Protein AF-A0A2U2SMM7-F1 (afdb_monomer)

Foldseek 3Di:
DDPDDDDAWDKDKDKDQAADADQAFWKKWKKWADPDLVFDDPVCSVVRIDTDIGGAPDGSNPDDHRDIGMRIDTHDTDFDKTWIKIFIAGPPVRDADADPPPRDSIDTPGIDGTD

Solvent-accessible surface area (backbone atoms only — not comparable to full-atom values): 6773 Å² total; per-residue (Å²): 136,81,85,74,84,83,76,64,52,40,76,46,78,48,76,45,72,28,85,58,78,39,90,54,57,45,32,38,42,35,35,33,36,41,89,61,40,82,62,39,60,80,93,34,33,88,74,38,39,45,82,60,60,44,68,55,97,62,58,38,46,73,49,52,56,84,38,73,50,76,43,80,45,74,44,78,58,56,71,42,66,26,40,34,33,34,38,40,29,31,80,87,82,69,45,62,48,57,43,85,96,75,64,40,57,55,51,78,73,46,76,44,78,42,59

Structure (mmCIF, N/CA/C/O backbone):
data_AF-A0A2U2SMM7-F1
#
_entry.id   AF-A0A2U2SMM7-F1
#
loop_
_atom_site.group_PDB
_atom_site.id
_atom_site.type_symbol
_atom_site.label_atom_id
_atom_site.label_alt_id
_atom_site.label_comp_id
_atom_site.label_asym_id
_atom_site.label_entity_id
_atom_site.label_seq_id
_atom_site.pdbx_PDB_ins_code
_atom_site.Cartn_x
_atom_site.Cartn_y
_atom_site.Cartn_z
_atom_site.occupancy
_atom_site.B_iso_or_equiv
_atom_site.auth_seq_id
_atom_site.auth_comp_id
_atom_site.auth_asym_id
_atom_site.auth_atom_id
_atom_site.pdbx_PDB_model_num
ATOM 1 N N . MET A 1 1 ? -13.499 -11.817 -33.526 1.00 34.84 1 MET A N 1
ATOM 2 C CA . MET A 1 1 ? -12.123 -11.719 -33.000 1.00 34.84 1 MET A CA 1
ATOM 3 C C . MET A 1 1 ? -12.224 -11.041 -31.644 1.00 34.84 1 MET A C 1
ATOM 5 O O . MET A 1 1 ? -12.419 -9.837 -31.593 1.00 34.84 1 MET A O 1
ATOM 9 N N . LEU A 1 2 ? -12.274 -11.829 -30.569 1.00 36.56 2 LEU A N 1
ATOM 10 C CA . LEU A 1 2 ? -12.282 -11.310 -29.200 1.00 36.56 2 LEU A CA 1
ATOM 11 C C . LEU A 1 2 ? -10.822 -11.033 -28.817 1.00 36.56 2 LEU A C 1
ATOM 13 O O . LEU A 1 2 ? -9.988 -11.908 -29.064 1.00 36.56 2 LEU A O 1
ATOM 17 N N . PRO A 1 3 ? -10.475 -9.852 -28.287 1.00 42.69 3 PRO A N 1
ATOM 18 C CA . PRO A 1 3 ? -9.114 -9.604 -27.850 1.00 42.69 3 PRO A CA 1
ATOM 19 C C . PRO A 1 3 ? -8.812 -10.453 -26.608 1.00 42.69 3 PRO A C 1
ATOM 21 O O . PRO A 1 3 ? -9.577 -10.431 -25.650 1.00 42.69 3 PRO A O 1
ATOM 24 N N . GLY A 1 4 ? -7.702 -11.194 -26.683 1.00 38.53 4 GLY A N 1
ATOM 25 C CA . GLY A 1 4 ? -6.838 -11.609 -25.573 1.00 38.53 4 GLY A CA 1
ATOM 26 C C . GLY A 1 4 ? -7.468 -12.402 -24.431 1.00 38.53 4 GLY A C 1
ATOM 27 O O . GLY A 1 4 ? -8.122 -11.850 -23.552 1.00 38.53 4 GLY A O 1
ATOM 28 N N . ALA A 1 5 ? -7.162 -13.697 -24.380 1.00 42.25 5 ALA A N 1
ATOM 29 C CA . ALA A 1 5 ? -7.266 -14.482 -23.158 1.00 42.25 5 ALA A CA 1
ATOM 30 C C . ALA A 1 5 ? -6.514 -13.786 -22.001 1.00 42.25 5 ALA A C 1
ATOM 32 O O . ALA A 1 5 ? -5.443 -13.222 -22.200 1.00 42.25 5 ALA A O 1
ATOM 33 N N . SER A 1 6 ? -7.114 -13.821 -20.812 1.00 50.53 6 SER A N 1
ATOM 34 C CA . SER A 1 6 ? -6.700 -13.152 -19.573 1.00 50.53 6 SER A CA 1
ATOM 35 C C . SER A 1 6 ? -5.199 -13.240 -19.267 1.00 50.53 6 SER A C 1
ATOM 37 O O . SER A 1 6 ? -4.697 -14.335 -19.005 1.00 50.53 6 SER A O 1
ATOM 39 N N . GLU A 1 7 ? -4.509 -12.099 -19.217 1.00 50.84 7 GLU A N 1
ATOM 40 C CA . GLU A 1 7 ? -3.127 -12.033 -18.733 1.00 50.84 7 GLU A CA 1
ATOM 41 C C . GLU A 1 7 ? -3.084 -12.225 -17.203 1.00 50.84 7 GLU A C 1
ATOM 43 O O . GLU A 1 7 ? -4.037 -11.918 -16.470 1.00 50.84 7 GLU A O 1
ATOM 48 N N . GLY A 1 8 ? -2.018 -12.874 -16.734 1.00 63.09 8 GLY A N 1
ATOM 49 C CA . GLY A 1 8 ? -1.814 -13.247 -15.336 1.00 63.09 8 GLY A CA 1
ATOM 50 C C . GLY A 1 8 ? -1.916 -12.049 -14.395 1.00 63.09 8 GLY A C 1
ATOM 51 O O . GLY A 1 8 ? -1.765 -10.902 -14.789 1.00 63.09 8 GLY A O 1
ATOM 52 N N . GLY A 1 9 ? -2.275 -12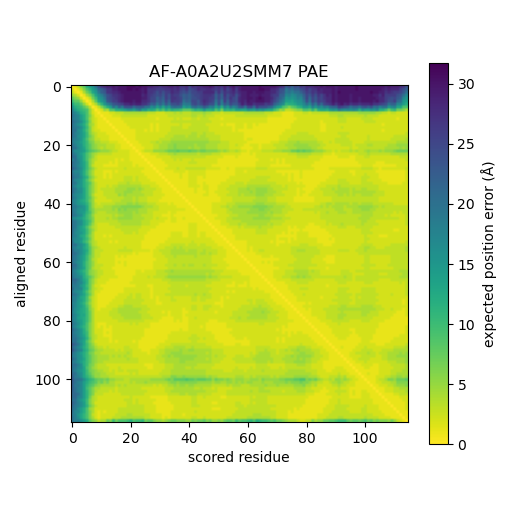.311 -13.144 1.00 80.56 9 GLY A N 1
ATOM 53 C CA . GLY A 1 9 ? -2.120 -11.313 -12.096 1.00 80.56 9 GLY A CA 1
ATOM 54 C C . GLY A 1 9 ? -1.758 -12.010 -10.803 1.00 80.56 9 GLY A C 1
ATOM 55 O O . GLY A 1 9 ? -2.313 -13.069 -10.492 1.00 80.56 9 GLY A O 1
ATOM 56 N N . THR A 1 10 ? -0.831 -11.426 -10.058 1.00 93.69 10 THR A N 1
ATOM 57 C CA . THR A 1 10 ? -0.458 -11.915 -8.734 1.00 93.69 10 THR A CA 1
ATOM 58 C C . THR A 1 10 ? -1.550 -11.554 -7.734 1.00 93.69 10 THR A C 1
ATOM 60 O O . THR A 1 10 ? -1.924 -10.391 -7.592 1.00 93.69 10 THR A O 1
ATOM 63 N N . GLU A 1 11 ? -2.076 -12.549 -7.026 1.00 95.00 11 GLU A N 1
ATOM 64 C CA . GLU A 1 11 ? -3.019 -12.318 -5.935 1.00 95.00 11 GLU A CA 1
ATOM 65 C C . GLU A 1 11 ? -2.259 -12.016 -4.639 1.00 95.00 11 GLU A C 1
ATOM 67 O O . GLU A 1 11 ? -1.444 -12.820 -4.184 1.00 95.00 11 GLU A O 1
ATOM 72 N N . LEU A 1 12 ? -2.545 -10.863 -4.036 1.00 96.00 12 LEU A N 1
ATOM 73 C CA . LEU A 1 12 ? -2.123 -10.506 -2.689 1.00 96.00 12 LEU A CA 1
ATOM 74 C C . LEU A 1 12 ? -3.311 -10.685 -1.745 1.00 96.00 12 LEU A C 1
ATOM 76 O O . LEU A 1 12 ? -4.402 -10.173 -2.001 1.00 96.00 12 LEU A O 1
ATOM 80 N N . ARG A 1 13 ? -3.086 -11.398 -0.639 1.00 97.12 13 ARG A N 1
ATOM 81 C CA . ARG A 1 13 ? -4.068 -11.548 0.437 1.00 97.12 13 ARG A CA 1
ATOM 82 C C . ARG A 1 13 ? -3.497 -10.983 1.724 1.00 97.12 13 ARG A C 1
ATOM 84 O O . ARG A 1 13 ? -2.510 -11.511 2.234 1.00 97.12 13 ARG A O 1
ATOM 91 N N . LEU A 1 14 ? -4.124 -9.939 2.250 1.00 97.56 14 LEU A N 1
ATOM 92 C CA . LEU A 1 14 ? -3.797 -9.377 3.557 1.00 97.56 14 LEU A CA 1
ATOM 93 C C . LEU A 1 14 ? -4.936 -9.684 4.523 1.00 97.56 14 LEU A C 1
ATOM 95 O O . LEU A 1 14 ? -6.105 -9.512 4.191 1.00 97.56 14 LEU A O 1
ATOM 99 N N . TYR A 1 15 ? -4.598 -10.146 5.722 1.00 98.06 15 TYR A N 1
ATOM 100 C CA . TYR A 1 15 ? -5.572 -10.444 6.767 1.00 98.06 15 TYR A CA 1
ATOM 101 C C . TYR A 1 15 ? -5.337 -9.497 7.936 1.00 98.06 15 TYR A C 1
ATOM 103 O O . TYR A 1 15 ? -4.246 -9.460 8.502 1.00 98.06 15 TYR A O 1
ATOM 111 N N . PHE A 1 16 ? -6.365 -8.732 8.285 1.00 97.69 16 PHE A N 1
ATOM 112 C CA . PHE A 1 16 ? -6.316 -7.730 9.340 1.00 97.69 16 PHE A CA 1
ATOM 113 C C . PHE A 1 16 ? -7.163 -8.182 10.518 1.00 97.69 16 PHE A C 1
ATOM 115 O O . PHE A 1 16 ? -8.391 -8.172 10.437 1.00 97.69 16 PHE A O 1
ATOM 122 N N . GLU A 1 17 ? -6.509 -8.568 11.611 1.00 98.12 17 GLU A N 1
ATOM 123 C CA . GLU A 1 17 ? -7.176 -8.715 12.901 1.00 98.12 17 GLU A CA 1
ATOM 124 C C . GLU A 1 17 ? -7.416 -7.331 13.509 1.00 98.12 17 GLU A C 1
ATOM 126 O O . GLU A 1 17 ? -6.501 -6.519 13.661 1.00 98.12 17 GLU A O 1
ATOM 131 N N . VAL A 1 18 ? -8.672 -7.049 13.837 1.00 97.88 18 VAL A N 1
ATOM 132 C CA . VAL A 1 18 ? -9.088 -5.753 14.366 1.00 97.88 18 VAL A CA 1
ATOM 133 C C . VAL A 1 18 ? -8.979 -5.795 15.882 1.00 97.88 18 VAL A C 1
ATOM 135 O O . VAL A 1 18 ? -9.800 -6.420 16.547 1.00 97.88 18 VAL A O 1
ATOM 138 N N . LEU A 1 19 ? -7.970 -5.129 16.434 1.00 97.19 19 LEU A N 1
ATOM 139 C CA . LEU A 1 19 ? -7.721 -5.145 17.879 1.00 97.19 19 LEU A CA 1
ATOM 140 C C . LEU A 1 19 ? -8.585 -4.132 18.647 1.00 97.19 19 LEU A C 1
ATOM 142 O O . LEU A 1 19 ? -8.929 -4.369 19.799 1.00 97.19 19 LEU A O 1
ATOM 146 N N . ASP A 1 20 ? -8.955 -3.021 18.007 1.00 97.06 20 ASP A N 1
ATOM 147 C CA . ASP A 1 20 ? -9.792 -1.966 18.588 1.00 97.06 20 ASP A CA 1
ATOM 148 C C . ASP A 1 20 ? -10.600 -1.251 17.489 1.00 97.06 20 ASP A C 1
ATOM 150 O O . ASP A 1 20 ? -10.370 -1.441 16.290 1.00 97.06 20 ASP A O 1
ATOM 154 N N . ARG A 1 21 ? -11.578 -0.437 17.890 1.00 96.81 21 ARG A N 1
ATOM 155 C C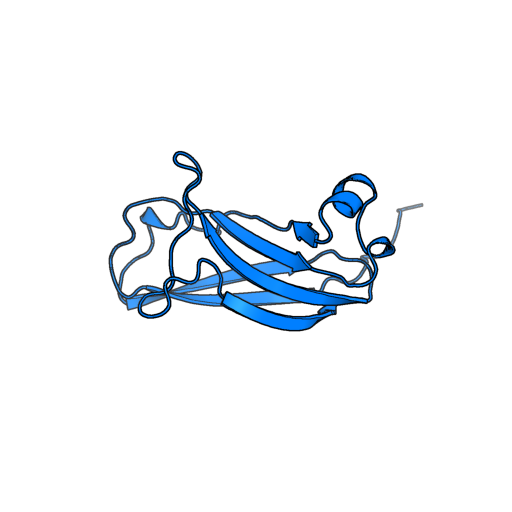A . ARG A 1 21 ? -12.458 0.311 16.996 1.00 96.81 21 ARG A CA 1
ATOM 156 C C . ARG A 1 21 ? -11.651 1.243 16.094 1.00 96.81 21 ARG A C 1
ATOM 158 O O . ARG A 1 21 ? -10.940 2.133 16.556 1.00 96.81 21 ARG A O 1
ATOM 165 N N . VAL A 1 22 ? -11.888 1.136 14.791 1.00 96.50 22 VAL A N 1
ATOM 166 C CA . VAL A 1 22 ? -11.353 2.074 13.803 1.00 96.50 22 VAL A CA 1
ATOM 167 C C . VAL A 1 22 ? -12.341 3.230 13.625 1.00 96.50 22 VAL A C 1
ATOM 169 O O . VAL A 1 22 ? -13.509 3.027 13.310 1.00 96.50 22 VAL A O 1
ATOM 172 N N . ALA A 1 23 ? -11.902 4.466 13.860 1.00 94.56 23 ALA A N 1
ATOM 173 C CA . ALA A 1 23 ? -12.800 5.627 13.857 1.00 94.56 23 ALA A CA 1
ATOM 174 C C . ALA A 1 23 ? -13.049 6.235 12.464 1.00 94.56 23 ALA A C 1
ATOM 176 O O . ALA A 1 23 ? -13.987 7.012 12.293 1.00 94.56 23 ALA A O 1
ATOM 177 N N . ARG A 1 24 ? -12.190 5.936 11.486 1.00 96.81 24 ARG A N 1
ATOM 178 C CA . ARG A 1 24 ? -12.191 6.554 10.152 1.00 96.81 24 ARG A CA 1
ATOM 179 C C . ARG A 1 24 ? -12.151 5.491 9.060 1.00 96.81 24 ARG A C 1
ATOM 181 O O . ARG A 1 24 ? -11.761 4.352 9.311 1.00 96.81 24 ARG A O 1
ATOM 188 N N . ASP A 1 25 ? -12.527 5.893 7.853 1.00 98.12 25 ASP A N 1
ATOM 189 C CA . ASP A 1 25 ? -12.363 5.076 6.655 1.00 98.12 25 ASP A CA 1
ATOM 190 C C . ASP A 1 25 ? -10.999 5.336 6.026 1.00 98.12 25 ASP A C 1
ATOM 192 O O . ASP A 1 25 ? -10.713 6.444 5.571 1.00 98.12 25 ASP A O 1
ATOM 196 N N . TYR A 1 26 ? -10.162 4.307 6.004 1.00 98.31 26 TYR A N 1
ATOM 197 C CA . TYR A 1 26 ? -8.832 4.344 5.422 1.00 98.31 26 TYR A CA 1
ATOM 198 C C . TYR A 1 26 ? -8.812 3.668 4.049 1.00 98.31 26 TYR A C 1
ATOM 200 O O . TYR A 1 26 ? -9.538 2.710 3.782 1.00 98.31 26 TYR A O 1
ATOM 208 N N . THR A 1 27 ? -7.932 4.167 3.189 1.00 98.44 27 THR A N 1
ATOM 209 C CA . THR A 1 27 ? -7.523 3.524 1.939 1.00 98.44 27 THR A CA 1
ATOM 210 C C . THR A 1 27 ? -6.250 2.730 2.206 1.00 98.44 27 THR A C 1
ATOM 212 O O . THR A 1 27 ? -5.363 3.212 2.917 1.00 98.44 27 THR A O 1
ATOM 215 N N . ILE A 1 28 ? -6.140 1.535 1.627 1.00 98.56 28 ILE A N 1
ATOM 216 C CA . ILE A 1 28 ? -4.881 0.794 1.595 1.00 98.56 28 ILE A CA 1
ATOM 217 C C . ILE A 1 28 ? -4.027 1.442 0.513 1.00 98.56 28 ILE A C 1
ATOM 219 O O . ILE A 1 28 ? -4.431 1.457 -0.651 1.00 98.56 28 ILE A O 1
ATOM 223 N N . PHE A 1 29 ? -2.863 1.984 0.879 1.00 97.81 29 PHE A N 1
ATOM 224 C CA . PHE A 1 29 ? -1.847 2.215 -0.137 1.00 97.81 29 PHE A CA 1
ATOM 225 C C . PHE A 1 29 ? -1.086 0.920 -0.368 1.00 97.81 29 PHE A C 1
ATOM 227 O O . PHE A 1 29 ? -0.682 0.264 0.593 1.00 97.81 29 PHE A O 1
ATOM 234 N N . LEU A 1 30 ? -0.877 0.569 -1.631 1.00 98.44 30 LEU A N 1
ATOM 235 C CA . LEU A 1 30 ? -0.108 -0.603 -2.032 1.00 98.44 30 LEU A CA 1
ATOM 236 C C . LEU A 1 30 ? 0.815 -0.184 -3.165 1.00 98.44 30 LEU A C 1
ATOM 238 O O . LEU A 1 30 ? 0.371 0.142 -4.264 1.00 98.44 30 LEU A O 1
ATOM 242 N N . HIS A 1 31 ? 2.113 -0.167 -2.886 1.00 98.31 31 HIS A N 1
ATOM 243 C CA . HIS A 1 31 ? 3.119 0.283 -3.837 1.00 98.31 31 HIS A CA 1
ATOM 244 C C . HIS A 1 31 ? 4.122 -0.827 -4.134 1.00 98.31 31 HIS A C 1
ATOM 246 O O . HIS A 1 31 ? 4.571 -1.512 -3.216 1.00 98.31 31 HIS A O 1
ATOM 252 N N . GLY A 1 32 ? 4.532 -0.933 -5.397 1.00 98.31 32 GLY A N 1
ATOM 253 C CA . GLY A 1 32 ? 5.644 -1.779 -5.830 1.00 98.31 32 GLY A CA 1
ATOM 254 C C . GLY A 1 32 ? 6.768 -0.926 -6.392 1.00 98.31 32 GLY A C 1
ATOM 255 O O . GLY A 1 32 ? 6.640 -0.417 -7.505 1.00 98.31 32 GLY A O 1
ATOM 256 N N . ALA A 1 33 ? 7.838 -0.725 -5.624 1.00 98.50 33 ALA A N 1
ATOM 257 C CA . ALA A 1 33 ? 9.038 -0.064 -6.136 1.00 98.50 33 ALA A CA 1
ATOM 258 C C . ALA A 1 33 ? 9.815 -1.019 -7.048 1.00 98.50 33 ALA A C 1
ATOM 260 O O . ALA A 1 33 ? 9.812 -2.225 -6.812 1.00 98.50 33 ALA A O 1
ATOM 261 N N . VAL A 1 34 ? 10.477 -0.479 -8.066 1.00 98.38 34 VAL A N 1
ATOM 262 C CA . VAL A 1 34 ? 11.263 -1.256 -9.034 1.00 98.38 34 VAL A CA 1
ATOM 263 C C . VAL A 1 34 ? 12.646 -0.644 -9.192 1.00 98.38 34 VAL A C 1
ATOM 265 O O . VAL A 1 34 ? 12.811 0.565 -9.035 1.00 98.38 34 VAL A O 1
ATOM 268 N N . GLU A 1 35 ? 13.630 -1.472 -9.527 1.00 97.88 35 GLU A N 1
ATOM 269 C CA . GLU A 1 35 ? 14.943 -0.987 -9.970 1.00 97.88 35 GLU A CA 1
ATOM 270 C C . GLU A 1 35 ? 14.902 -0.590 -11.451 1.00 97.88 35 GLU A C 1
ATOM 272 O O . GLU A 1 35 ? 15.411 0.465 -11.825 1.00 97.88 35 GLU A O 1
ATOM 277 N N . ASP A 1 36 ? 14.223 -1.386 -12.284 1.00 97.44 36 ASP A N 1
ATOM 278 C CA . ASP A 1 36 ? 13.971 -1.063 -13.688 1.00 97.44 36 ASP A CA 1
ATOM 279 C C . ASP A 1 36 ? 12.615 -0.364 -13.860 1.00 97.44 36 ASP A C 1
ATOM 281 O O . ASP A 1 36 ? 11.549 -0.986 -13.846 1.00 97.44 36 ASP A O 1
ATOM 285 N N . VAL A 1 37 ? 12.648 0.952 -14.075 1.00 97.75 37 VAL A N 1
ATOM 286 C CA . VAL A 1 37 ? 11.442 1.763 -14.304 1.00 97.75 37 VAL A CA 1
ATOM 287 C C . VAL A 1 37 ? 10.691 1.393 -15.587 1.00 97.75 37 VAL A C 1
A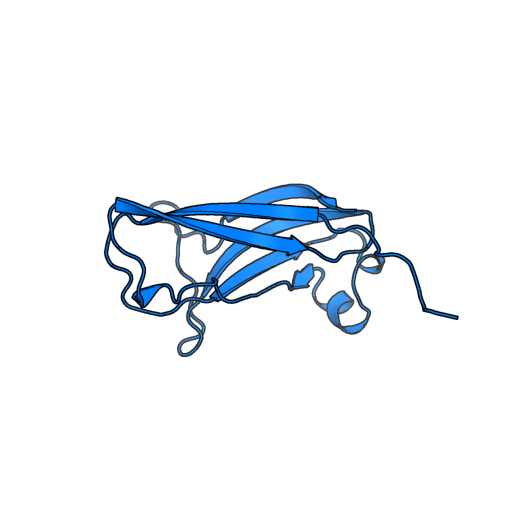TOM 289 O O . VAL A 1 37 ? 9.516 1.735 -15.704 1.00 97.75 37 VAL A O 1
ATOM 292 N N . SER A 1 38 ? 11.299 0.659 -16.529 1.00 96.81 38 SER A N 1
ATOM 293 C CA . SER A 1 38 ? 10.621 0.180 -17.744 1.00 96.81 38 SER A CA 1
ATOM 294 C C . SER A 1 38 ? 9.468 -0.795 -17.440 1.00 96.81 38 SER A C 1
ATOM 296 O O . SER A 1 38 ? 8.519 -0.933 -18.231 1.00 96.81 38 SER A O 1
ATOM 298 N N . LEU A 1 39 ? 9.496 -1.406 -16.247 1.00 96.44 39 LEU A N 1
ATOM 299 C CA . LEU A 1 39 ? 8.426 -2.236 -15.695 1.00 96.44 39 LEU A CA 1
ATOM 300 C C . LEU A 1 39 ? 7.157 -1.435 -15.353 1.00 96.44 39 LEU A C 1
ATOM 302 O O . LEU A 1 39 ? 6.089 -2.018 -15.157 1.00 96.44 39 LEU A O 1
ATOM 306 N N . LEU A 1 40 ? 7.245 -0.104 -15.292 1.00 97.12 40 LEU A N 1
ATOM 307 C CA . LEU A 1 40 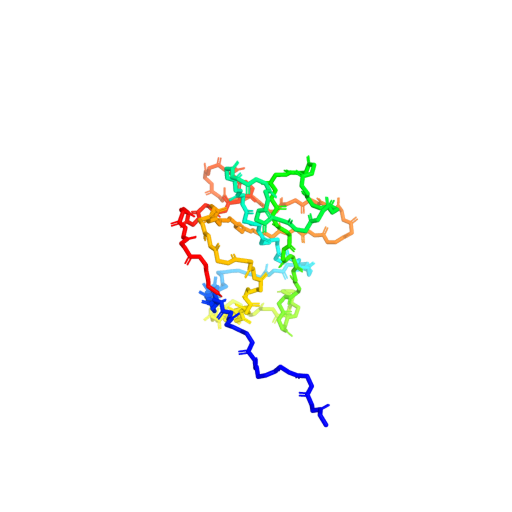? 6.128 0.778 -14.970 1.00 97.12 40 LEU A CA 1
ATOM 308 C C . LEU A 1 40 ? 5.471 1.363 -16.232 1.00 97.12 40 LEU A C 1
ATOM 310 O O . LEU A 1 40 ? 6.142 1.571 -17.252 1.00 97.12 40 LEU A O 1
ATOM 314 N N . PRO A 1 41 ? 4.169 1.700 -16.161 1.00 93.44 41 PRO A N 1
ATOM 315 C CA . PRO A 1 41 ? 3.529 2.564 -17.148 1.00 93.44 41 PRO A CA 1
ATOM 316 C C . PRO A 1 41 ? 4.290 3.894 -17.304 1.00 93.44 41 PRO A C 1
ATOM 318 O O . PRO A 1 41 ? 4.802 4.397 -16.296 1.00 93.44 41 PRO A O 1
ATOM 321 N N . PRO A 1 42 ? 4.372 4.487 -18.512 1.00 95.44 42 PRO A N 1
ATOM 322 C CA . PRO A 1 42 ? 5.140 5.711 -18.767 1.00 95.44 42 PRO A CA 1
ATOM 323 C C . PRO A 1 42 ? 4.875 6.844 -17.764 1.00 95.44 42 PRO A C 1
ATOM 325 O O . PRO A 1 42 ? 5.806 7.457 -17.247 1.00 95.44 42 PRO A O 1
ATOM 328 N N . GLU A 1 43 ? 3.614 7.068 -17.401 1.00 95.56 43 GLU A N 1
ATOM 329 C CA . GLU A 1 43 ? 3.183 8.095 -16.451 1.00 95.56 43 GLU A CA 1
ATOM 330 C C . GLU A 1 43 ? 3.668 7.850 -15.010 1.00 95.56 43 GLU A C 1
ATOM 332 O O . GLU A 1 43 ? 3.728 8.780 -14.197 1.00 95.56 43 GLU A O 1
ATOM 337 N N . ARG A 1 44 ? 4.045 6.605 -14.690 1.00 96.19 44 ARG A N 1
ATOM 338 C CA . ARG A 1 44 ? 4.536 6.178 -13.375 1.00 96.19 44 ARG A CA 1
ATOM 339 C C . ARG A 1 44 ? 6.060 6.121 -13.267 1.00 96.19 44 ARG A C 1
ATOM 341 O O . ARG A 1 44 ? 6.561 6.112 -12.143 1.00 96.19 44 ARG A O 1
ATOM 348 N N . GLN A 1 45 ? 6.792 6.127 -14.383 1.00 97.31 45 GLN A N 1
ATOM 349 C CA . GLN A 1 45 ? 8.253 5.941 -14.394 1.00 97.31 45 GLN A CA 1
ATOM 350 C C . GLN A 1 45 ? 8.991 6.984 -13.550 1.00 97.31 45 GLN A C 1
ATOM 352 O O . GLN A 1 45 ? 9.869 6.628 -12.771 1.00 97.31 45 GLN A O 1
ATOM 357 N N . GLN A 1 46 ? 8.563 8.250 -13.616 1.00 97.50 46 GLN A N 1
ATOM 358 C CA . GLN A 1 46 ? 9.142 9.354 -12.836 1.00 97.50 46 GLN A CA 1
ATOM 359 C C . GLN A 1 46 ? 9.089 9.146 -11.313 1.00 97.50 46 GLN A C 1
ATOM 361 O O . GLN A 1 46 ? 9.858 9.760 -10.580 1.00 97.50 46 GLN A O 1
ATOM 366 N N . TYR A 1 47 ? 8.175 8.302 -10.824 1.00 97.38 47 TYR A N 1
ATOM 367 C CA . TYR A 1 47 ? 8.026 8.029 -9.397 1.00 97.38 47 TYR A CA 1
ATOM 368 C C . TYR A 1 47 ? 8.843 6.817 -8.936 1.00 97.38 47 TYR A C 1
ATOM 370 O O . TYR A 1 47 ? 9.064 6.676 -7.737 1.00 97.38 47 TYR A O 1
ATOM 378 N N . GLY A 1 48 ? 9.252 5.925 -9.847 1.00 97.88 48 GLY A N 1
ATOM 379 C CA . GLY A 1 48 ? 9.983 4.696 -9.509 1.00 97.88 48 GLY A CA 1
ATOM 380 C C . GLY A 1 48 ? 9.161 3.628 -8.771 1.00 97.88 48 GLY A C 1
ATOM 381 O O . GLY A 1 48 ? 9.725 2.694 -8.205 1.00 97.88 48 GLY A O 1
ATOM 382 N N . PHE A 1 49 ? 7.827 3.740 -8.749 1.00 97.94 49 PHE A N 1
ATOM 383 C CA . PHE A 1 49 ? 6.953 2.698 -8.199 1.00 97.94 49 PHE A CA 1
ATOM 384 C C . PHE A 1 49 ? 5.598 2.607 -8.910 1.00 9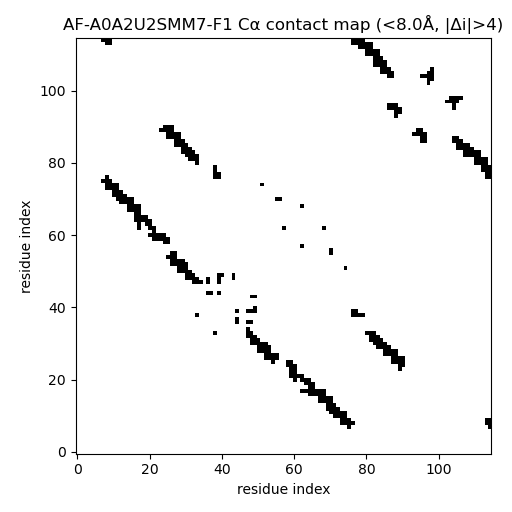7.94 49 PHE A C 1
ATOM 386 O O . PHE A 1 49 ? 5.047 3.609 -9.377 1.00 97.94 49 PHE A O 1
ATOM 393 N N . ALA A 1 50 ? 5.006 1.417 -8.923 1.00 97.69 50 ALA A N 1
ATOM 394 C CA . ALA A 1 50 ? 3.603 1.205 -9.267 1.00 97.69 50 ALA A CA 1
ATOM 395 C C . ALA A 1 50 ? 2.697 1.590 -8.088 1.00 97.69 50 ALA A C 1
ATOM 397 O O . ALA A 1 50 ? 3.063 1.364 -6.935 1.00 97.69 50 ALA A O 1
ATOM 398 N N . ASN A 1 51 ? 1.534 2.181 -8.372 1.00 97.38 51 ASN A N 1
ATOM 399 C CA . ASN A 1 51 ? 0.522 2.520 -7.370 1.00 97.38 51 ASN A CA 1
ATOM 400 C C . ASN A 1 51 ? -0.722 1.659 -7.611 1.00 97.38 51 ASN A C 1
ATOM 402 O O . ASN A 1 51 ? -1.298 1.700 -8.697 1.00 97.38 51 ASN A O 1
ATOM 406 N N . TRP A 1 52 ? -1.104 0.904 -6.587 1.00 97.56 52 TRP A N 1
ATOM 407 C CA . TRP A 1 52 ? -2.271 0.035 -6.562 1.00 97.56 52 TRP A CA 1
ATOM 408 C C . TRP A 1 52 ? -3.159 0.336 -5.350 1.00 97.56 52 TRP A C 1
ATOM 410 O O . TRP A 1 52 ? -3.742 -0.568 -4.756 1.00 97.56 52 TRP A O 1
ATOM 420 N N . ASP A 1 53 ? -3.232 1.603 -4.949 1.00 97.75 53 ASP A N 1
ATOM 421 C CA . ASP A 1 53 ? -4.074 2.053 -3.849 1.00 97.75 53 ASP A CA 1
ATOM 422 C C . ASP A 1 53 ? -5.541 1.708 -4.108 1.00 97.75 53 ASP A C 1
ATOM 424 O O . ASP A 1 53 ? -6.083 1.936 -5.192 1.00 97.75 53 ASP A O 1
ATOM 428 N N . HIS A 1 54 ? -6.208 1.192 -3.084 1.00 98.06 54 HIS A N 1
ATOM 429 C CA . HIS A 1 54 ? -7.596 0.766 -3.184 1.00 98.06 54 HIS A CA 1
ATOM 430 C C . HIS A 1 54 ? -8.294 0.839 -1.830 1.00 98.06 54 HIS A C 1
ATOM 432 O O . HIS A 1 54 ? -7.683 0.930 -0.762 1.00 98.06 54 HIS A O 1
ATOM 438 N N . ARG A 1 55 ? -9.624 0.844 -1.878 1.00 97.31 55 ARG A N 1
ATOM 439 C CA . ARG A 1 55 ? -10.439 0.768 -0.668 1.00 97.31 55 ARG A CA 1
ATOM 440 C C . ARG A 1 55 ? -10.656 -0.697 -0.301 1.00 97.31 55 ARG A C 1
ATOM 442 O O . ARG A 1 55 ? -10.942 -1.480 -1.208 1.00 97.31 55 ARG A O 1
ATOM 449 N N . PRO A 1 56 ? -10.618 -1.049 0.993 1.00 96.56 56 PRO A N 1
ATOM 450 C CA . PRO A 1 56 ? -11.106 -2.347 1.431 1.00 96.56 56 PRO A CA 1
ATOM 451 C C . PRO A 1 56 ? -12.584 -2.524 1.053 1.00 96.56 56 PRO A C 1
ATOM 453 O O . PRO A 1 56 ? -13.330 -1.545 0.959 1.00 96.56 56 PRO A O 1
ATOM 456 N N . SER A 1 57 ? -13.034 -3.770 0.882 1.00 95.00 57 SER A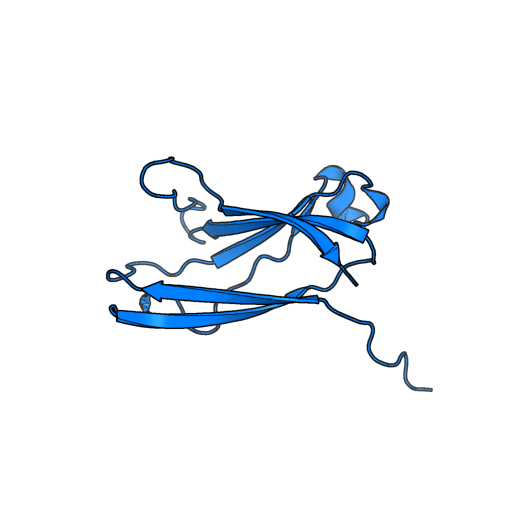 N 1
ATOM 457 C CA . SER A 1 57 ? -14.422 -4.066 0.478 1.00 95.00 57 SER A CA 1
ATOM 458 C C . SER A 1 57 ? -15.471 -3.582 1.485 1.00 95.00 57 SER A C 1
ATOM 460 O O . SER A 1 57 ? -16.596 -3.266 1.106 1.00 95.00 57 SER A O 1
ATOM 462 N N . VAL A 1 58 ? -15.100 -3.517 2.766 1.00 96.75 58 VAL A N 1
ATOM 463 C CA . VAL A 1 58 ? -15.909 -2.932 3.840 1.00 96.75 58 VAL A CA 1
ATOM 464 C C . VAL A 1 58 ? -15.156 -1.717 4.381 1.00 96.75 58 VAL A C 1
ATOM 466 O O . VAL A 1 58 ? -13.989 -1.881 4.747 1.00 96.75 58 VAL A O 1
ATOM 469 N N . PRO A 1 59 ? -15.784 -0.527 4.472 1.00 97.69 59 PRO A N 1
ATOM 470 C CA . PRO A 1 59 ? -15.138 0.657 5.032 1.00 97.69 59 PRO A CA 1
ATOM 471 C C . PRO A 1 59 ? -14.571 0.369 6.426 1.00 97.69 59 PRO A C 1
ATOM 473 O O . PRO A 1 59 ? -15.244 -0.252 7.253 1.00 97.69 59 PRO A O 1
ATOM 476 N N . THR A 1 60 ? -13.333 0.793 6.696 1.00 98.19 60 THR A N 1
ATOM 477 C CA . THR A 1 60 ? -12.633 0.404 7.931 1.00 98.19 60 THR A CA 1
ATOM 478 C C . THR A 1 60 ? -13.343 0.890 9.190 1.00 98.19 60 THR A C 1
ATOM 480 O O . THR A 1 60 ? -13.259 0.220 10.209 1.00 98.19 60 THR A O 1
ATOM 483 N N . SER A 1 61 ? -14.117 1.981 9.139 1.00 97.88 61 SER A N 1
ATOM 484 C CA . SER A 1 61 ? -14.917 2.438 10.288 1.00 97.88 61 SER A CA 1
ATOM 485 C C . SER A 1 61 ? -16.027 1.465 10.714 1.00 97.88 61 SER A C 1
ATOM 487 O O . SER A 1 61 ? -16.562 1.575 11.818 1.00 97.88 61 SER A O 1
ATOM 489 N N . GLN A 1 62 ? -16.369 0.505 9.850 1.00 98.25 62 GLN A N 1
ATOM 490 C CA . GLN A 1 62 ? -17.345 -0.556 10.110 1.00 98.25 62 GLN A CA 1
ATOM 491 C C . GLN A 1 62 ? -16.683 -1.869 10.549 1.00 98.25 62 GLN A C 1
ATOM 493 O O . GLN A 1 62 ? -17.370 -2.872 10.763 1.00 98.25 62 GLN A O 1
ATOM 498 N N . TRP A 1 63 ? -15.353 -1.893 10.663 1.00 98.19 63 TRP A N 1
ATOM 499 C CA . TRP A 1 63 ? -14.627 -3.059 11.139 1.00 98.19 63 TRP A CA 1
ATOM 500 C C . TRP A 1 63 ? -14.866 -3.266 12.634 1.00 98.19 63 TRP A C 1
ATOM 502 O O . TRP A 1 63 ? -14.780 -2.336 13.436 1.00 98.19 63 TRP A O 1
ATOM 512 N N . GLN A 1 64 ? -15.195 -4.501 13.006 1.00 98.25 64 GLN A N 1
ATOM 513 C CA . GLN A 1 64 ? -15.532 -4.861 14.382 1.00 98.25 64 GLN A CA 1
ATOM 514 C C . GLN A 1 64 ? -14.315 -5.452 15.105 1.00 98.25 64 GLN A C 1
ATOM 516 O O . GLN A 1 64 ? -13.688 -6.354 14.543 1.00 98.25 64 GLN A O 1
ATOM 521 N N . PRO A 1 65 ? -14.014 -5.014 16.344 1.00 98.44 65 PRO A N 1
ATOM 522 C CA . PRO A 1 65 ? -12.965 -5.617 17.162 1.00 98.44 65 PRO A CA 1
ATOM 523 C C . PRO A 1 65 ? -13.139 -7.133 17.329 1.00 98.44 65 PRO A C 1
ATOM 525 O O . PRO A 1 65 ? -14.260 -7.633 17.430 1.00 98.44 65 PRO A O 1
ATOM 528 N N . GLY A 1 66 ? -12.025 -7.863 17.345 1.00 98.25 66 GLY A N 1
ATOM 529 C CA . GLY A 1 66 ? -11.974 -9.324 17.437 1.00 98.25 66 GLY A CA 1
ATOM 530 C C . GLY A 1 66 ? -12.306 -10.067 16.137 1.00 98.25 66 GLY A C 1
ATOM 531 O O . GLY A 1 66 ? -12.379 -11.294 16.145 1.00 98.25 66 GLY A O 1
ATOM 532 N N . ARG A 1 67 ? -12.528 -9.364 15.016 1.00 98.19 67 ARG A N 1
ATOM 533 C CA . ARG A 1 67 ? -12.756 -9.986 13.700 1.00 98.19 67 ARG A CA 1
ATOM 534 C C . ARG A 1 67 ? -11.537 -9.848 12.797 1.00 98.19 67 ARG A C 1
ATOM 536 O O . ARG A 1 67 ? -10.773 -8.893 12.909 1.00 98.19 67 ARG A O 1
ATOM 543 N N .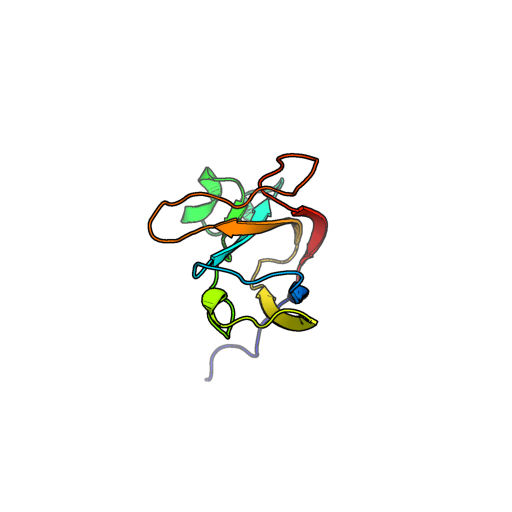 ILE A 1 68 ? -11.410 -10.790 11.864 1.00 98.31 68 ILE A N 1
ATOM 544 C CA . ILE A 1 68 ? -10.427 -10.746 10.782 1.00 98.31 68 ILE A CA 1
ATOM 545 C C . ILE A 1 68 ? -11.128 -10.297 9.500 1.00 98.31 68 ILE A C 1
ATOM 547 O O . ILE A 1 68 ? -12.100 -10.922 9.072 1.00 98.31 68 ILE A O 1
ATOM 551 N N . TYR A 1 69 ? -10.618 -9.236 8.882 1.00 98.12 69 TYR A N 1
ATOM 552 C CA . TYR A 1 69 ? -11.033 -8.781 7.556 1.00 98.12 69 TYR A CA 1
ATOM 553 C C . TYR A 1 69 ? -9.951 -9.150 6.543 1.00 98.12 69 TYR A C 1
ATOM 555 O O . TYR A 1 69 ? -8.778 -8.840 6.744 1.00 98.12 69 TYR A O 1
ATOM 563 N N . ALA A 1 70 ? -10.344 -9.834 5.470 1.00 97.69 70 ALA A N 1
ATOM 564 C CA . ALA A 1 70 ? -9.452 -10.176 4.370 1.00 97.69 70 ALA A CA 1
ATOM 565 C C . ALA A 1 70 ? -9.546 -9.111 3.274 1.00 97.69 70 ALA A C 1
ATOM 567 O O . ALA A 1 70 ? -10.640 -8.791 2.809 1.00 97.69 70 ALA A O 1
ATOM 568 N N . ASP A 1 71 ? -8.397 -8.606 2.852 1.00 97.19 71 ASP A N 1
ATOM 569 C CA . ASP A 1 71 ? -8.235 -7.825 1.637 1.00 97.19 71 ASP A CA 1
ATOM 570 C C . ASP A 1 71 ? -7.641 -8.730 0.554 1.00 97.19 71 ASP A C 1
ATOM 572 O O . ASP A 1 71 ? -6.577 -9.329 0.733 1.00 97.19 71 ASP A O 1
ATOM 576 N N . LEU A 1 72 ? -8.391 -8.895 -0.534 1.00 96.12 72 LEU A N 1
ATOM 577 C CA . LEU A 1 72 ? -8.046 -9.757 -1.659 1.00 96.12 72 LEU A CA 1
ATOM 578 C C . LEU A 1 72 ? -7.834 -8.861 -2.874 1.00 96.12 72 LEU A C 1
ATOM 580 O O . LEU A 1 72 ? -8.800 -8.383 -3.473 1.00 96.12 72 LEU A O 1
ATOM 584 N N . TYR A 1 73 ? -6.575 -8.642 -3.236 1.00 95.69 73 TYR A N 1
ATOM 585 C CA . TYR A 1 73 ? -6.219 -7.716 -4.300 1.00 95.69 73 TYR A CA 1
ATOM 586 C C . TYR A 1 73 ? -5.453 -8.424 -5.414 1.00 95.69 73 TYR A C 1
ATOM 588 O O . TYR A 1 73 ? -4.424 -9.061 -5.186 1.00 95.69 73 TYR A O 1
ATOM 596 N N . ARG A 1 74 ? -5.944 -8.302 -6.651 1.00 95.50 74 ARG A N 1
ATOM 597 C CA . ARG A 1 74 ? -5.261 -8.835 -7.834 1.00 95.50 74 ARG A CA 1
ATOM 598 C C . ARG A 1 74 ? -4.372 -7.757 -8.437 1.00 95.50 74 ARG A C 1
ATOM 600 O O . ARG A 1 74 ? -4.860 -6.834 -9.086 1.00 95.50 74 ARG A O 1
ATOM 607 N N . ILE A 1 75 ? -3.067 -7.906 -8.248 1.00 95.75 75 ILE A N 1
ATOM 608 C CA . ILE A 1 75 ? -2.066 -7.008 -8.809 1.00 95.75 75 ILE A CA 1
ATOM 609 C C . ILE A 1 75 ? -1.939 -7.278 -10.307 1.00 95.75 75 ILE A C 1
ATOM 611 O O . ILE A 1 75 ? -1.796 -8.420 -10.742 1.00 95.75 75 ILE A O 1
ATOM 615 N N . GLN A 1 76 ? -1.998 -6.199 -11.081 1.00 94.19 76 GLN A N 1
ATOM 616 C CA . GLN A 1 76 ? -1.740 -6.183 -12.515 1.00 94.19 76 GLN A CA 1
ATOM 617 C C . GLN A 1 76 ? -0.419 -5.449 -12.730 1.00 94.19 76 GLN A C 1
ATOM 619 O O . GLN A 1 76 ? -0.300 -4.263 -12.397 1.00 94.19 76 GLN A O 1
ATOM 624 N N . ALA A 1 77 ? 0.582 -6.172 -13.218 1.00 94.25 77 ALA A N 1
ATOM 625 C CA . ALA A 1 77 ? 1.942 -5.686 -13.379 1.00 94.25 77 ALA A CA 1
ATOM 626 C C . ALA A 1 77 ? 2.600 -6.369 -14.579 1.00 94.25 77 ALA A C 1
ATOM 628 O O . ALA A 1 77 ? 2.203 -7.464 -14.970 1.00 94.25 77 ALA A O 1
ATOM 629 N N . LYS A 1 78 ? 3.628 -5.736 -15.150 1.00 95.19 78 LYS A N 1
ATOM 630 C CA . LYS A 1 78 ? 4.519 -6.459 -16.058 1.00 95.19 78 LYS A CA 1
ATOM 631 C C . LYS A 1 78 ? 5.299 -7.499 -15.243 1.00 95.19 78 LYS A C 1
ATOM 633 O O . LYS A 1 78 ? 5.618 -7.216 -14.087 1.00 95.19 78 LYS A O 1
ATOM 638 N N . PRO A 1 79 ? 5.657 -8.655 -15.819 1.00 95.50 79 PRO A N 1
ATOM 639 C CA . PRO A 1 79 ? 6.504 -9.608 -15.122 1.00 95.50 79 PRO A CA 1
ATOM 640 C C . PRO A 1 79 ? 7.849 -8.989 -14.720 1.00 95.50 79 PRO A C 1
ATOM 642 O O . PRO A 1 79 ? 8.527 -8.394 -15.559 1.00 95.50 79 PRO A O 1
ATOM 645 N N . GLY A 1 80 ? 8.234 -9.123 -13.451 1.00 96.50 80 GLY A N 1
ATOM 646 C CA . GLY A 1 80 ? 9.456 -8.515 -12.920 1.00 96.50 80 GLY A CA 1
ATOM 647 C C . GLY A 1 80 ? 9.504 -8.476 -11.394 1.00 96.50 80 GLY A C 1
ATOM 648 O O . GLY A 1 80 ? 8.545 -8.855 -10.726 1.00 96.50 80 GLY A O 1
ATOM 649 N N . GLU A 1 81 ? 10.629 -8.015 -10.847 1.00 98.00 81 GLU A N 1
ATOM 650 C CA . GLU A 1 81 ? 10.835 -7.857 -9.402 1.00 98.00 81 GLU A CA 1
ATOM 651 C C . GLU A 1 81 ? 10.262 -6.529 -8.899 1.00 98.00 81 GLU A C 1
ATOM 653 O O . GLU A 1 81 ? 10.614 -5.453 -9.391 1.00 98.00 81 GLU A O 1
ATOM 658 N N . TYR A 1 82 ? 9.406 -6.603 -7.880 1.00 98.50 82 TYR A N 1
ATOM 659 C CA . TYR A 1 82 ? 8.821 -5.444 -7.214 1.00 98.50 82 TYR A CA 1
ATOM 660 C C . TYR A 1 82 ? 9.049 -5.541 -5.710 1.00 98.50 82 TYR A C 1
ATOM 662 O O . TYR A 1 82 ? 8.732 -6.555 -5.086 1.00 98.50 82 TYR A O 1
ATOM 670 N N . ARG A 1 83 ? 9.527 -4.459 -5.092 1.00 98.56 83 ARG A N 1
ATOM 671 C CA . ARG A 1 83 ? 9.546 -4.340 -3.633 1.00 98.56 83 ARG A CA 1
ATOM 672 C C . ARG A 1 83 ? 8.201 -3.830 -3.156 1.00 98.56 83 ARG A C 1
ATOM 674 O O . ARG A 1 83 ? 7.875 -2.650 -3.336 1.00 98.56 83 ARG A O 1
ATOM 681 N N . LEU A 1 84 ? 7.417 -4.731 -2.581 1.00 98.56 84 LEU A N 1
ATOM 682 C CA . LEU A 1 84 ? 6.056 -4.455 -2.160 1.00 98.56 84 LEU A CA 1
ATOM 683 C C . LEU A 1 84 ? 6.034 -3.829 -0.771 1.00 98.56 84 LEU A C 1
ATOM 685 O O . LEU A 1 84 ? 6.684 -4.294 0.159 1.00 98.56 84 LEU A O 1
ATOM 689 N N . ARG A 1 85 ? 5.225 -2.788 -0.617 1.00 98.38 85 ARG A N 1
ATOM 690 C CA . ARG A 1 85 ? 4.920 -2.192 0.682 1.00 98.38 85 ARG A CA 1
ATOM 691 C C . ARG A 1 85 ? 3.480 -1.736 0.723 1.00 98.38 85 ARG A C 1
ATOM 693 O O . ARG A 1 85 ? 2.958 -1.244 -0.281 1.00 98.38 85 ARG A O 1
ATOM 700 N N . PHE A 1 86 ? 2.876 -1.828 1.895 1.00 98.44 86 PHE A N 1
ATOM 701 C CA . PHE A 1 86 ? 1.514 -1.363 2.096 1.00 98.44 86 PHE A CA 1
ATOM 702 C C . PHE A 1 86 ? 1.355 -0.598 3.406 1.00 98.44 86 PHE A C 1
ATOM 704 O O . PHE A 1 86 ? 2.217 -0.627 4.286 1.00 98.44 86 PHE A O 1
ATOM 711 N N . GLY A 1 87 ? 0.233 0.091 3.532 1.00 98.12 87 GLY A N 1
ATOM 712 C CA . GLY A 1 87 ? -0.220 0.688 4.778 1.00 98.12 87 GLY A CA 1
ATOM 713 C C . GLY A 1 87 ? -1.553 1.385 4.568 1.00 98.12 87 GLY A C 1
ATOM 714 O O . GLY A 1 87 ? -2.192 1.220 3.533 1.00 98.12 87 GLY A O 1
ATOM 715 N N . PHE A 1 88 ? -1.969 2.183 5.541 1.00 98.19 88 PHE A N 1
ATOM 716 C CA . PHE A 1 88 ? -3.263 2.857 5.511 1.00 98.19 88 PHE A CA 1
ATOM 717 C C . PHE A 1 88 ? -3.090 4.369 5.477 1.00 98.19 88 PHE A C 1
ATOM 719 O O . PHE A 1 88 ? -2.225 4.916 6.166 1.00 98.19 88 PHE A O 1
ATOM 726 N N . TRP A 1 89 ? -3.934 5.050 4.709 1.00 97.94 89 TRP A N 1
ATOM 727 C CA . TRP A 1 89 ? -4.005 6.507 4.698 1.00 97.94 89 TRP A CA 1
ATOM 728 C C . TRP A 1 89 ? -5.445 7.006 4.687 1.00 97.94 89 TRP A C 1
ATOM 730 O O . TRP A 1 89 ? -6.343 6.347 4.164 1.00 97.94 89 TRP A O 1
ATOM 740 N N . GLU A 1 90 ? -5.680 8.156 5.314 1.00 97.44 90 GLU A N 1
ATOM 741 C CA . GLU A 1 90 ? -7.014 8.737 5.444 1.00 97.44 90 GLU A CA 1
ATOM 742 C C . GLU A 1 90 ? -7.294 9.703 4.279 1.00 97.44 90 GLU A C 1
ATOM 744 O O . GLU A 1 90 ? -6.542 10.663 4.078 1.00 97.44 90 GLU A O 1
ATOM 749 N N . PRO A 1 91 ? -8.359 9.491 3.483 1.00 95.56 91 PRO A N 1
ATOM 750 C CA . PRO A 1 91 ? -8.613 10.273 2.279 1.00 95.56 91 PRO A CA 1
ATOM 751 C C . PRO A 1 91 ? -8.777 11.781 2.455 1.00 95.56 91 PRO A C 1
ATOM 753 O O . PRO A 1 91 ? -8.453 12.512 1.512 1.00 95.56 91 PRO A O 1
ATOM 756 N N . ARG A 1 92 ? -9.295 12.249 3.596 1.00 95.19 92 ARG A N 1
ATOM 757 C CA . ARG A 1 92 ? -9.574 13.669 3.847 1.00 95.19 92 ARG A CA 1
ATOM 758 C C . ARG A 1 92 ? -8.330 14.416 4.322 1.00 95.19 92 ARG A C 1
ATOM 760 O O . ARG A 1 92 ? -7.997 15.435 3.728 1.00 95.19 92 ARG A O 1
ATOM 767 N N . SER A 1 93 ? -7.630 13.909 5.335 1.00 95.75 93 SER A N 1
ATOM 768 C CA . SER A 1 93 ? -6.431 14.524 5.914 1.00 95.75 93 SER A CA 1
ATOM 769 C C . SER A 1 93 ? -5.156 14.205 5.140 1.00 95.75 93 SER A C 1
ATOM 771 O O . SER A 1 93 ? -4.167 14.914 5.286 1.00 95.75 93 SER A O 1
ATOM 773 N N . LYS A 1 94 ? -5.174 13.163 4.295 1.00 95.44 94 LYS A N 1
ATOM 774 C CA . LYS A 1 94 ? -4.002 12.622 3.581 1.00 95.44 94 LYS A CA 1
ATOM 775 C C . LYS A 1 94 ? -2.920 12.055 4.506 1.00 95.44 94 LYS A C 1
ATOM 777 O O . LYS A 1 94 ? -1.816 11.762 4.051 1.00 95.44 94 LYS A O 1
ATOM 782 N N . GLU A 1 95 ? -3.232 11.860 5.783 1.00 96.19 95 GLU A N 1
ATOM 7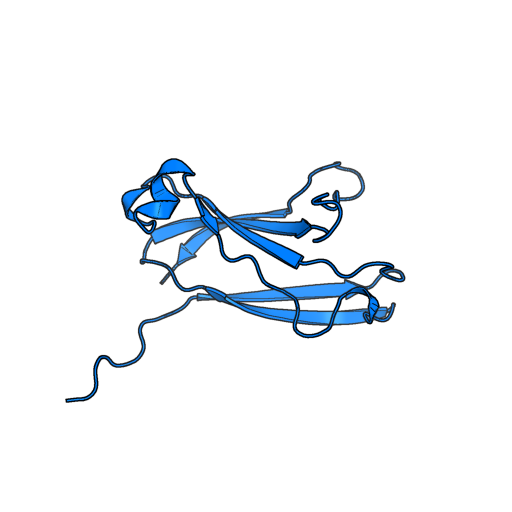83 C CA . GLU A 1 95 ? -2.302 11.305 6.763 1.00 96.19 95 GLU A CA 1
ATOM 784 C C . GLU A 1 95 ? -2.199 9.788 6.628 1.00 96.19 95 GLU A C 1
ATOM 786 O O . GLU A 1 95 ? -3.179 9.106 6.320 1.00 96.19 95 GLU A O 1
ATOM 791 N N . ARG A 1 96 ? -1.009 9.251 6.909 1.00 96.88 96 ARG A N 1
ATOM 792 C CA . ARG A 1 96 ? -0.765 7.810 6.989 1.00 96.88 96 ARG A CA 1
ATOM 793 C C . ARG A 1 96 ? -0.829 7.340 8.431 1.00 96.88 96 ARG A C 1
ATOM 795 O O . ARG A 1 96 ? -0.336 8.028 9.325 1.00 96.88 96 ARG A O 1
ATOM 802 N N . LEU A 1 97 ? -1.380 6.148 8.640 1.00 96.31 97 LEU A N 1
ATOM 803 C CA . LEU A 1 97 ? -1.214 5.457 9.912 1.00 96.31 97 LEU A CA 1
ATOM 804 C C . LEU A 1 97 ? 0.254 5.087 10.117 1.00 96.31 97 LEU A C 1
ATOM 806 O O . LEU A 1 97 ? 0.983 4.804 9.164 1.00 96.31 97 LEU A O 1
ATOM 810 N N . VAL A 1 98 ? 0.662 5.084 11.380 1.00 96.75 98 VAL A N 1
ATOM 811 C CA . VAL A 1 98 ? 1.990 4.658 11.806 1.00 96.75 98 VAL A CA 1
ATOM 812 C C . VAL A 1 98 ? 1.901 3.319 12.516 1.00 96.75 98 VAL A C 1
ATOM 814 O O . VAL A 1 98 ? 0.961 3.048 13.262 1.00 96.75 98 VAL A O 1
ATOM 817 N N . VAL A 1 99 ? 2.905 2.486 12.298 1.00 94.94 99 VAL A N 1
ATOM 818 C CA . VAL A 1 99 ? 3.095 1.231 13.011 1.00 94.94 99 VAL A CA 1
ATOM 819 C C . VAL A 1 99 ? 3.501 1.562 14.443 1.00 94.94 99 VAL A C 1
ATOM 821 O O . VAL A 1 99 ? 4.499 2.250 14.679 1.00 94.94 99 VAL A O 1
ATOM 824 N N . GLN A 1 100 ? 2.723 1.073 15.408 1.00 92.56 100 GLN A N 1
ATOM 825 C CA . GLN A 1 100 ? 3.012 1.261 16.825 1.00 92.56 100 GLN A CA 1
ATOM 826 C C . GLN A 1 100 ? 4.407 0.708 17.164 1.00 92.56 100 GLN A C 1
ATOM 828 O O . GLN A 1 100 ? 4.800 -0.361 16.703 1.00 92.56 100 GLN A O 1
ATOM 833 N N . GLY A 1 101 ? 5.179 1.462 17.949 1.00 94.81 101 GLY A N 1
ATOM 834 C CA . GLY A 1 101 ? 6.543 1.108 18.352 1.00 94.81 101 GLY A CA 1
ATOM 835 C C . GLY A 1 101 ? 7.634 1.587 17.391 1.00 94.81 101 GLY A C 1
ATOM 836 O O . GLY A 1 101 ? 8.620 2.150 17.852 1.00 94.81 101 GLY A O 1
ATOM 837 N N . SER A 1 102 ? 7.461 1.434 16.073 1.00 95.81 102 SER A N 1
ATOM 838 C CA . SER A 1 102 ? 8.479 1.862 15.093 1.00 95.81 102 SER A CA 1
ATOM 839 C C . SER A 1 102 ? 8.247 3.261 14.518 1.00 95.81 102 SER A C 1
ATOM 841 O O . SER A 1 102 ? 9.192 3.899 14.065 1.00 95.81 102 SER A O 1
ATOM 843 N N . GLY A 1 103 ? 6.995 3.730 14.484 1.00 95.69 103 GLY A N 1
ATOM 844 C CA . GLY A 1 103 ? 6.622 4.971 13.800 1.00 95.69 103 GLY A CA 1
ATOM 845 C C . GLY A 1 103 ? 6.645 4.869 12.268 1.00 95.69 103 GLY A C 1
ATOM 846 O O . GLY A 1 103 ? 6.391 5.862 11.587 1.00 95.69 103 GLY A O 1
ATOM 847 N N . ALA A 1 104 ? 6.930 3.688 11.706 1.00 96.44 104 ALA A N 1
ATOM 848 C CA . ALA A 1 104 ? 6.950 3.482 10.263 1.00 96.44 104 ALA A CA 1
ATOM 849 C C . ALA A 1 104 ? 5.554 3.703 9.667 1.00 96.44 104 ALA A C 1
ATOM 851 O O . ALA A 1 104 ? 4.559 3.254 10.220 1.00 96.44 104 ALA A O 1
ATOM 852 N N . GLN A 1 105 ? 5.467 4.352 8.508 1.00 96.25 105 GLN A N 1
ATOM 853 C CA . GLN A 1 105 ? 4.187 4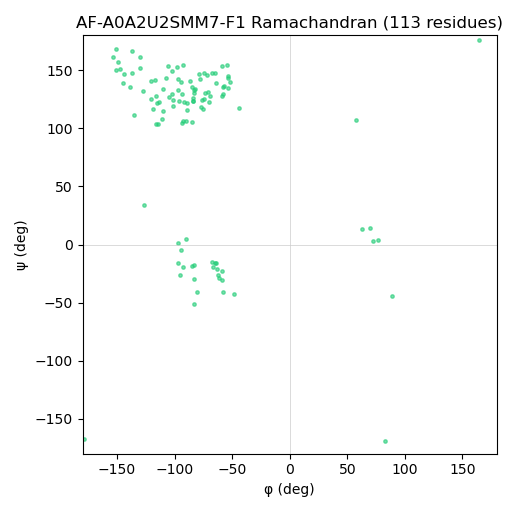.590 7.822 1.00 96.25 105 GLN A CA 1
ATOM 854 C C . GLN A 1 105 ? 3.801 3.476 6.840 1.00 96.25 105 GLN A C 1
ATOM 856 O O . GLN A 1 105 ? 2.851 3.630 6.076 1.00 96.25 105 GLN A O 1
ATOM 861 N N . ALA A 1 106 ? 4.583 2.398 6.790 1.00 96.88 106 ALA A N 1
ATOM 862 C CA . ALA A 1 106 ? 4.406 1.285 5.872 1.00 96.88 106 ALA A CA 1
ATOM 863 C C . ALA A 1 106 ? 4.929 -0.010 6.494 1.00 96.88 106 ALA A C 1
ATOM 865 O O . ALA A 1 106 ? 5.903 0.013 7.248 1.00 96.88 106 ALA A O 1
ATOM 866 N N . ILE A 1 107 ? 4.327 -1.125 6.098 1.00 97.69 107 ILE A N 1
ATOM 867 C CA . ILE A 1 107 ? 4.886 -2.464 6.249 1.00 97.69 107 ILE A CA 1
ATOM 868 C C . ILE A 1 107 ? 5.575 -2.828 4.932 1.00 97.69 107 ILE A C 1
ATOM 870 O O . ILE A 1 107 ? 4.955 -2.768 3.867 1.00 97.69 107 ILE A O 1
ATOM 874 N N . ASP A 1 108 ? 6.861 -3.167 5.006 1.00 97.50 108 ASP A N 1
ATOM 875 C CA . ASP A 1 108 ? 7.636 -3.691 3.879 1.00 97.50 108 ASP A CA 1
ATOM 876 C C . ASP A 1 108 ? 7.410 -5.202 3.783 1.00 97.50 108 ASP A C 1
ATOM 878 O O . ASP A 1 108 ? 7.620 -5.929 4.753 1.00 97.50 108 ASP A O 1
ATOM 882 N N . LEU A 1 109 ? 6.952 -5.659 2.621 1.00 97.56 109 LEU A N 1
ATOM 883 C CA . LEU A 1 109 ? 6.743 -7.073 2.319 1.00 97.56 109 LEU A CA 1
ATOM 884 C C . LEU A 1 109 ? 7.957 -7.683 1.605 1.00 97.56 109 LEU A C 1
ATOM 886 O O . LEU A 1 109 ? 7.971 -8.889 1.369 1.00 97.56 109 LEU A O 1
ATOM 890 N N . GLY A 1 110 ? 8.971 -6.878 1.269 1.00 98.25 110 GLY A N 1
ATOM 891 C CA . GLY A 1 110 ? 10.170 -7.316 0.565 1.00 98.25 110 GLY A CA 1
ATOM 892 C C . GLY A 1 110 ? 9.992 -7.402 -0.951 1.00 98.25 110 GLY A C 1
ATOM 893 O O . GLY A 1 110 ? 9.023 -6.894 -1.520 1.00 98.25 110 GLY A O 1
ATOM 894 N N . TRP A 1 111 ? 10.979 -8.014 -1.605 1.00 98.25 111 TRP A N 1
ATOM 895 C CA . TRP A 1 111 ? 11.014 -8.225 -3.053 1.00 98.25 111 TRP A CA 1
ATOM 896 C C . TRP A 1 111 ? 10.220 -9.465 -3.453 1.00 98.25 111 TRP A C 1
ATOM 898 O O . TRP A 1 111 ? 10.381 -10.524 -2.844 1.00 98.25 111 TRP A O 1
ATOM 908 N N . HIS A 1 112 ? 9.380 -9.315 -4.475 1.00 97.50 112 HIS A N 1
ATOM 909 C CA . HIS A 1 112 ? 8.590 -10.391 -5.060 1.00 97.50 112 HIS A CA 1
ATOM 910 C C . HIS A 1 112 ? 8.582 -10.278 -6.580 1.00 97.50 112 HIS A C 1
ATOM 912 O O . HIS A 1 112 ? 8.307 -9.207 -7.130 1.00 97.50 112 HIS A O 1
ATOM 918 N N . PHE A 1 113 ? 8.767 -11.413 -7.250 1.00 96.31 113 PHE A N 1
ATOM 919 C CA . PHE A 1 113 ? 8.532 -11.522 -8.681 1.00 96.31 113 PHE A CA 1
ATOM 920 C C . PHE A 1 113 ? 7.025 -11.571 -8.970 1.00 96.31 113 PHE A C 1
ATOM 922 O O . PHE A 1 113 ? 6.341 -12.524 -8.579 1.00 96.31 113 PHE A O 1
ATOM 929 N N . LEU A 1 114 ? 6.506 -10.569 -9.678 1.00 95.75 114 LEU A N 1
ATOM 930 C CA . LEU A 1 114 ? 5.112 -10.519 -10.127 1.00 95.75 114 LEU A CA 1
ATOM 931 C C . LEU A 1 114 ? 4.971 -11.099 -11.539 1.00 95.75 114 LEU A C 1
ATOM 933 O O . LEU A 1 114 ? 5.940 -11.117 -12.298 1.00 95.75 114 LEU A O 1
ATOM 937 N N . ARG A 1 115 ? 3.781 -11.608 -11.879 1.00 86.50 115 ARG A N 1
ATOM 938 C CA . ARG A 1 115 ? 3.475 -12.252 -13.169 1.00 86.50 115 ARG A CA 1
ATOM 939 C C . ARG A 1 115 ? 2.178 -11.748 -13.771 1.00 86.50 115 ARG A C 1
ATOM 941 O O . ARG A 1 115 ? 1.238 -11.492 -12.983 1.00 86.50 115 ARG A O 1
#

Mean predicted aligned error: 4.63 Å

Secondary structure (DSSP, 8-state):
---------EEEEEEEE--S---S-PEEEEEEE-S-GGGS-HHHHTTTEEE--B--SS-GGGPPTT-EEEEEEEE---SEEEEEEEEEE-TTT-PBP--TTT--SSEEEEEEEE-

Radius of gyration: 15.84 Å; Cα contacts (8 Å, |Δi|>4): 224; chains: 1; bounding box: 32×29×52 Å

Nearest PDB structures (foldseek):
  7me6-assembly1_A  TM=3.948E-01  e=2.719E-01  Bacillus subtilis
  4pw9-assembly1_A  TM=4.579E-01  e=5.170E-01  Sinorhizobium meliloti 1021
  6cue-assembly1_6  TM=3.863E-01  e=3.955E-01  Homo sapiens
  5wa0-assembly2_D  TM=4.161E-01  e=5.170E-01  Sinorhizobium meliloti 1021

pLDDT: mean 93.14, std 13.57, range [34.84, 98.56]

Sequence (115 aa):
MLPGASEGGTELRLYFEVLDRVARDYTIFLHGAVEDVSLLPPERQQYGFANWDHRPSVPTSQWQPGRIYADLYRIQAKPGEYRLRFGFWEPRSKERLVVQGSGAQAIDLGWHFLR

=== Feature glossary ===
Each block in this record encodes a different view of the same protein. In brief:

Predicted aligned error. PAE(i, j) answers: if I align the predicted and true structures on residue i, how far off (in Å) do I expect residue j to be? A block-diagonal PAE matrix with low values on the blocks and high values off-diagonal is the signature of a multi-domain protein with confidently predicted domains but uncertain inter-domain orientation.

Contact-map, Ramachandran, and PAE plots. Plot images: a contact map (which residues are close in 3D, as an N×N binary image), a Ramachandran scatter (backbone torsion angles, revealing secondary-structure composition at a glance), and — for AlphaFold structures — a PAE heatmap (pairwise prediction confidence).

Backbone torsions (φ/ψ). φ (phi) and ψ (psi) are the two rotatable backbone dihedrals per residue: φ is the C(i-1)–N–Cα–C torsion, ψ is the N–Cα–C–N(i+1) torsion, both in degrees on (−180°, 180°]. α-helical residues cluster near (−60°, −45°); β-strand residues near (−120°, +130°). A Ramachandran plot is simply a scatter of (φ, ψ) for every residue.

Foldseek 3Di. A 3Di character summarizes, for each residue, the relative orientation of the Cα frame of its nearest spatial neighbor. Because it encodes fold topology rather than chemistry, 3Di alignments detect remote structural similarity that sequence alignment misses.

Radius of gyration, Cα contacts, bounding box. Three whole-structure scalars: the radius of gyration (RMS distance of Cα from centroid, in Å), the count of Cα–Cα contacts (pairs closer than 8 Å and separated by more than four residues in sequence — i.e. tertiary, not local, contacts), and the bounding-box dimensions. Together they distinguish compact globular folds from extended fibres or disordered chains.

Sequence. Sequence gives the chain of amino acids in standard one-letter code (A=alanine, C=cysteine, …, Y=tyrosine), read N→C. It is the only feature that is directly encoded by the gene; all structural features are derived from the folded form of this sequence.

mmCIF coordinates. Atomic coordinates in PDBx/mmCIF format — the same representation the Protein Data Bank distributes. Each line of the _atom_site loop places one backbone atom in Cartesian space (units: ångströms, origin: arbitrary).

Secondary structure (3-state, P-SEA). Three-state secondary structure (P-SEA) collapses the eight DSSP classes into helix (a), strand (b), and coil (c). P-SEA assigns these from Cα geometry alone — distances and angles — without requiring backbone oxygens, so it works on any Cα trace.

InterPro / GO / CATH / organism. Functional annotations link the protein to curated databases. InterPro entries identify conserved domains and families by matching the sequence against member-database signatures (Pfam, PROSITE, CDD, …). Gene Ontology (GO) terms describe molecular function, biological process, and cellular component in a controlled vocabulary. CATH places the structure in a hierarchical fold classification (Class/Architecture/Topology/Homologous-superfamily). The organism is the source species.

B-factor. B-factor (Debye–Waller factor) reflects atomic displacement in the crystal lattice. It is an experimental observable (units Å²), not a prediction; low values mean the atom is pinned down, high values mean it moves or is heterogeneous across the crystal.

Rendered structure images. Structure images are PyMOL renders from six orthogonal camera directions. Cartoon representation draws helices as coils and strands as arrows; sticks shows the backbone as bonds; surface shows the solvent-excluded envelope. Rainbow coloring maps sequence position to hue (blue→red, N→C); chain coloring assigns a distinct color per polypeptide.

Solvent-accessible surface area. Solvent-accessible surface area (SASA) is the area in Å² traced out by the centre of a 1.4 Å probe sphere (a water molecule) rolled over the protein's van der Waals surface (Shrake–Rupley / Lee–Richards construction). Buried residues have near-zero SASA; fully exposed residues can exceed 200 Å². The total SASA scales roughly with the number of surface residues.

Secondary structure (8-state, DSSP). The SS8 string is DSSP's per-residue secondary-structure call. α-helix (H) means an i→i+4 H-bond ladder; β-strand (E) means the residue participates in a β-sheet; 3₁₀ (G) and π (I) are tighter and wider helices; T/S are turns/bends; '-' is loop.

pLDDT. For AlphaFold models, the B-factor field carries pLDDT — the model's own estimate of local accuracy on a 0–100 scale. Regions with pLDDT<50 should be treated as essentially unmodeled; they often correspond to intrinsically disordered segments.

Nearest PDB structures. Nearest PDB neighbors are the top structural matches found by Foldseek when searching this structure against the entire Protein Data Bank. Each hit reports a TM-score (0 to 1; >0.5 almost always implies the same fold) and an E-value. These are *structural* homologs — they may share no detectable sequence similarity.